Protein AF-A0A6J4RIV4-F1 (afdb_monomer)

Foldseek 3Di:
DDDDDDDDDDDDDDDDDDDDDDPPPPPPDDDDPPPVPPDPPDADWFQFPNRTDHDDWFAWDDPVCQVRCVVSVWGWDPQDPVRTTTID

Sequence (88 aa):
MRRRLRVLAVTASIFGAAPAVAPVADGFPLGGSAAEAHSCARGKHAVISGAHKCLARGQYCARAQERTYRVHGFTCSKRDVNGRYHLR

pLDDT: mean 74.04, std 20.12, range [38.16, 95.25]

Solvent-accessible surface area (backbone atoms only — not comparable to full-atom values): 6071 Å² total; per-residue (Å²): 132,87,85,88,83,84,89,78,86,83,82,88,83,83,88,79,86,85,80,88,76,75,86,73,74,88,72,70,80,75,70,80,79,72,68,76,72,73,70,41,94,63,58,45,62,44,70,58,95,87,39,84,43,60,47,44,72,69,38,82,34,59,76,93,49,39,69,62,37,43,78,7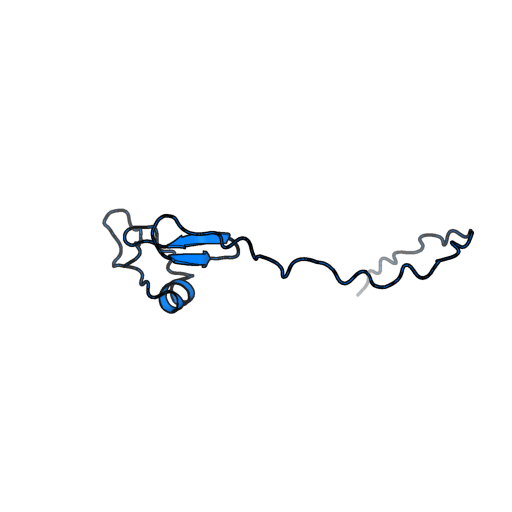4,71,29,41,64,47,73,69,47,99,87,70,46,30,24,26,76

Mean predicted aligned error: 17.24 Å

Structure (mmCIF, N/CA/C/O backbone):
data_AF-A0A6J4RIV4-F1
#
_entry.id   AF-A0A6J4RIV4-F1
#
loop_
_atom_site.group_PDB
_atom_site.id
_atom_site.type_symbol
_atom_site.label_atom_id
_atom_site.label_alt_id
_atom_site.label_comp_id
_atom_site.label_asym_id
_atom_site.label_entity_id
_atom_site.label_seq_id
_atom_site.pdbx_PDB_ins_code
_atom_site.Cartn_x
_atom_site.Cartn_y
_atom_site.Cartn_z
_atom_site.occupancy
_atom_site.B_iso_or_equiv
_atom_site.auth_seq_id
_atom_site.auth_comp_id
_atom_site.auth_asym_id
_atom_site.auth_atom_id
_atom_site.pdbx_PDB_model_num
ATOM 1 N N . MET A 1 1 ? 24.387 37.093 22.544 1.00 38.16 1 MET A N 1
ATOM 2 C CA . MET A 1 1 ? 25.839 37.333 22.701 1.00 38.16 1 MET A CA 1
ATOM 3 C C . MET A 1 1 ? 26.559 35.993 22.834 1.00 38.16 1 MET A C 1
ATOM 5 O O . MET A 1 1 ? 26.169 35.230 23.695 1.00 38.16 1 MET A O 1
ATOM 9 N N . ARG A 1 2 ? 27.582 35.752 21.991 1.00 48.03 2 ARG A N 1
ATOM 10 C CA . ARG A 1 2 ? 28.756 34.858 22.175 1.00 48.03 2 ARG A CA 1
ATOM 11 C C . ARG A 1 2 ? 28.455 33.393 22.578 1.00 48.03 2 ARG A C 1
ATOM 13 O O . ARG A 1 2 ? 28.131 33.113 23.717 1.00 48.03 2 ARG A O 1
ATOM 20 N N . ARG A 1 3 ? 28.737 32.411 21.717 1.00 50.69 3 ARG A N 1
ATOM 21 C CA . ARG A 1 3 ? 30.088 31.821 21.681 1.00 50.69 3 ARG A CA 1
ATOM 22 C C . ARG A 1 3 ? 30.368 31.110 20.357 1.00 50.69 3 ARG A C 1
ATOM 24 O O . ARG A 1 3 ? 29.587 30.301 19.881 1.00 50.69 3 ARG A O 1
ATOM 31 N N . ARG A 1 4 ? 31.525 31.454 19.798 1.00 63.53 4 ARG A N 1
ATOM 32 C CA . ARG A 1 4 ? 32.139 30.886 18.600 1.00 63.53 4 ARG A CA 1
ATOM 33 C C . ARG A 1 4 ? 32.889 29.615 18.990 1.00 63.53 4 ARG A C 1
ATOM 35 O O . ARG A 1 4 ? 33.647 29.673 19.953 1.00 63.53 4 ARG A O 1
ATOM 42 N N . LEU A 1 5 ? 32.779 28.551 18.202 1.00 56.41 5 LEU A N 1
ATOM 43 C CA . LEU A 1 5 ? 33.789 27.494 18.157 1.00 56.41 5 LEU A CA 1
ATOM 44 C C . LEU A 1 5 ? 34.204 27.305 16.700 1.00 56.41 5 LEU A C 1
ATOM 46 O O . LEU A 1 5 ? 33.431 26.880 15.848 1.00 56.41 5 LEU A O 1
ATOM 50 N N . ARG A 1 6 ? 35.423 27.775 16.435 1.00 51.97 6 ARG A N 1
ATOM 51 C CA . ARG A 1 6 ? 36.145 27.685 15.170 1.00 51.97 6 ARG A CA 1
ATOM 52 C C . ARG A 1 6 ? 36.660 26.254 15.046 1.00 51.97 6 ARG A C 1
ATOM 54 O O . ARG A 1 6 ? 37.419 25.832 15.913 1.00 51.97 6 ARG A O 1
ATOM 61 N N . VAL A 1 7 ? 36.279 25.537 13.995 1.00 51.31 7 VAL A N 1
ATOM 62 C CA . VAL A 1 7 ? 36.927 24.270 13.633 1.00 51.31 7 VAL A CA 1
ATOM 63 C C . VAL A 1 7 ? 38.018 24.606 12.624 1.00 51.31 7 VAL A C 1
ATOM 65 O O . VAL A 1 7 ? 37.740 25.081 11.525 1.00 51.31 7 VAL A O 1
ATOM 68 N N . LEU A 1 8 ? 39.261 24.462 13.073 1.00 49.16 8 LEU A N 1
ATOM 69 C CA . LEU A 1 8 ? 40.486 24.732 12.333 1.00 49.16 8 LEU A CA 1
ATOM 70 C C . LEU A 1 8 ? 41.098 23.404 11.876 1.00 49.16 8 LEU A C 1
ATOM 72 O O . LEU A 1 8 ? 41.238 22.491 12.680 1.00 49.16 8 LEU A O 1
ATOM 76 N N . ALA A 1 9 ? 41.513 23.406 10.609 1.00 46.06 9 ALA A N 1
ATOM 77 C CA . ALA A 1 9 ? 42.617 22.656 10.016 1.00 46.06 9 ALA A CA 1
ATOM 78 C C . ALA A 1 9 ? 42.568 21.116 10.044 1.00 46.06 9 ALA A C 1
ATOM 80 O O . ALA A 1 9 ? 42.868 20.478 11.047 1.00 46.06 9 ALA A O 1
ATOM 81 N N . VAL A 1 10 ? 42.378 20.531 8.857 1.00 51.97 10 VAL A N 1
ATOM 82 C CA . VAL A 1 10 ? 43.032 19.267 8.502 1.00 51.97 10 VAL A CA 1
ATOM 83 C C . VAL A 1 10 ? 43.945 19.533 7.309 1.00 51.97 10 VAL A C 1
ATOM 85 O O . VAL A 1 10 ? 43.567 20.167 6.326 1.00 51.97 10 VAL A O 1
ATOM 88 N N . THR A 1 11 ? 45.188 19.125 7.503 1.00 56.44 11 THR A N 1
ATOM 89 C CA . THR A 1 11 ? 46.391 19.355 6.712 1.00 56.44 11 THR A CA 1
ATOM 90 C C . THR A 1 11 ? 46.321 18.740 5.319 1.00 56.44 11 THR A C 1
ATOM 92 O O . THR A 1 11 ? 45.941 17.584 5.163 1.00 56.44 11 THR A O 1
ATOM 95 N N . ALA A 1 12 ? 46.751 19.517 4.324 1.00 52.28 12 ALA A N 1
ATOM 96 C CA . ALA A 1 12 ? 46.986 19.072 2.959 1.00 52.28 12 ALA A CA 1
ATOM 97 C C . ALA A 1 12 ? 48.162 18.083 2.909 1.00 52.28 12 ALA A C 1
ATOM 99 O O . ALA A 1 12 ? 49.264 18.402 3.358 1.00 52.28 12 ALA A O 1
ATOM 100 N N . SER A 1 13 ? 47.930 16.902 2.340 1.00 55.41 13 SER A N 1
ATOM 101 C CA . SER A 1 13 ? 48.975 15.935 1.996 1.00 55.41 13 SER A CA 1
ATOM 102 C C . SER A 1 13 ? 49.298 16.037 0.504 1.00 55.41 13 SER A C 1
ATOM 104 O O . SER A 1 13 ? 48.401 16.103 -0.333 1.00 55.41 13 SER A O 1
ATOM 106 N N . ILE A 1 14 ? 50.595 16.092 0.203 1.00 64.56 14 ILE A N 1
ATOM 107 C CA . ILE A 1 14 ? 51.211 16.212 -1.127 1.00 64.56 14 ILE A CA 1
ATOM 108 C C . ILE A 1 14 ? 51.668 14.809 -1.586 1.00 64.56 14 ILE A C 1
ATOM 110 O O . ILE A 1 14 ? 51.919 13.960 -0.734 1.00 64.56 14 ILE A O 1
ATOM 114 N N . PHE A 1 15 ? 51.877 14.650 -2.904 1.00 49.38 15 PHE A N 1
ATOM 115 C CA . PHE A 1 15 ? 52.432 13.512 -3.677 1.00 49.38 15 PHE A CA 1
ATOM 116 C C . PHE A 1 15 ? 51.392 12.469 -4.119 1.00 49.38 15 PHE A C 1
ATOM 118 O O . PHE A 1 15 ? 50.595 12.013 -3.318 1.00 49.38 15 PHE A O 1
ATOM 125 N N . GLY A 1 16 ? 51.329 12.005 -5.370 1.00 45.06 16 GLY A N 1
ATOM 126 C CA . GLY A 1 16 ? 52.175 12.167 -6.553 1.00 45.06 16 GLY A CA 1
ATOM 127 C C . GLY A 1 16 ? 51.836 11.057 -7.572 1.00 45.06 16 GLY A C 1
ATOM 128 O O . GLY A 1 16 ? 51.148 10.103 -7.226 1.00 45.06 16 GLY A 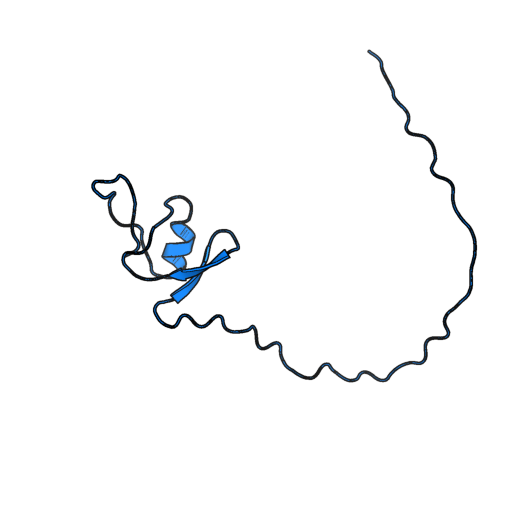O 1
ATOM 129 N N . ALA A 1 17 ? 52.383 11.183 -8.785 1.00 49.50 17 ALA A N 1
ATOM 130 C CA . ALA A 1 17 ? 52.435 10.200 -9.881 1.00 49.50 17 ALA A CA 1
ATOM 131 C C . ALA A 1 17 ? 51.177 10.003 -10.762 1.00 49.50 17 ALA A C 1
ATOM 133 O O . ALA A 1 17 ? 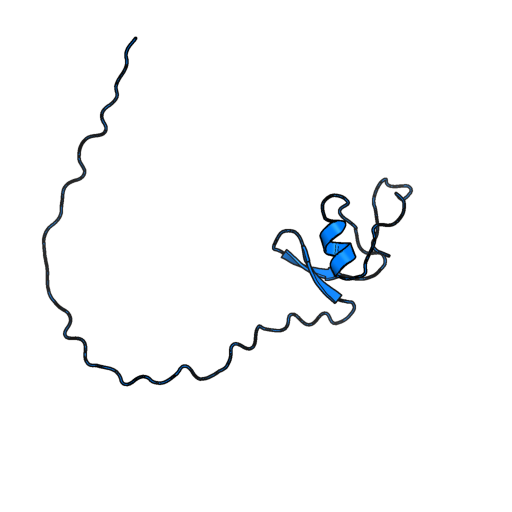50.085 9.662 -10.321 1.00 49.50 17 ALA A O 1
ATOM 134 N N . ALA A 1 18 ? 51.397 10.220 -12.061 1.00 52.84 18 ALA A N 1
ATOM 135 C CA . ALA A 1 18 ? 50.431 10.153 -13.149 1.00 52.84 18 ALA A CA 1
ATOM 136 C C . ALA A 1 18 ? 50.130 8.710 -13.595 1.00 52.84 18 ALA A C 1
ATOM 138 O O . ALA A 1 18 ? 51.059 7.909 -13.703 1.00 52.84 18 ALA A O 1
ATOM 139 N N . PRO A 1 19 ? 48.885 8.400 -13.992 1.00 47.34 19 PRO A N 1
ATOM 140 C CA . PRO A 1 19 ? 48.606 7.290 -14.887 1.00 47.34 19 PRO A CA 1
ATOM 141 C C . PRO A 1 19 ? 48.499 7.791 -16.337 1.00 47.34 19 PRO A C 1
ATOM 143 O O . PRO A 1 19 ? 47.686 8.656 -16.660 1.00 47.34 19 PRO A O 1
ATOM 146 N N . ALA A 1 20 ? 49.326 7.231 -17.222 1.00 54.12 20 ALA A N 1
ATOM 147 C CA . ALA A 1 20 ? 49.138 7.321 -18.664 1.00 54.12 20 ALA A CA 1
ATOM 148 C C . ALA A 1 20 ? 47.847 6.574 -19.034 1.00 54.12 20 ALA A C 1
ATOM 150 O O . ALA A 1 20 ? 47.771 5.354 -18.887 1.00 54.12 20 ALA A O 1
ATOM 151 N N . VAL A 1 21 ? 46.825 7.304 -19.481 1.00 53.12 21 VAL A N 1
ATOM 152 C CA . VAL A 1 21 ? 45.569 6.710 -19.947 1.00 53.12 21 VAL A CA 1
ATOM 153 C C . VAL A 1 21 ? 45.680 6.455 -21.448 1.00 53.12 21 VAL A C 1
ATOM 155 O O . VAL A 1 21 ? 45.784 7.379 -22.250 1.00 53.12 21 VAL A O 1
ATOM 158 N N . ALA A 1 22 ? 45.711 5.183 -21.837 1.00 55.09 22 ALA A N 1
ATOM 159 C CA . ALA A 1 22 ? 45.440 4.795 -23.213 1.00 55.09 22 ALA A CA 1
ATOM 160 C C . ALA A 1 22 ? 43.949 5.058 -23.502 1.00 55.09 22 ALA A C 1
ATOM 162 O O . ALA A 1 22 ? 43.120 4.737 -22.644 1.00 55.09 22 ALA A O 1
ATO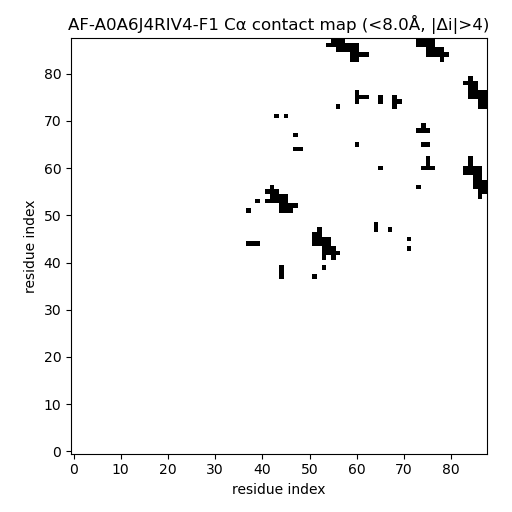M 163 N N . PRO A 1 23 ? 43.566 5.604 -24.671 1.00 46.66 23 PRO A N 1
ATOM 164 C CA . PRO A 1 23 ? 42.172 5.593 -25.082 1.00 46.66 23 PRO A CA 1
ATOM 165 C C . PRO A 1 23 ? 41.791 4.142 -25.391 1.00 46.66 23 PRO A C 1
ATOM 167 O O . PRO A 1 23 ? 42.068 3.622 -26.472 1.00 46.66 23 PRO A O 1
ATOM 170 N N . VAL A 1 24 ? 41.190 3.460 -24.416 1.00 52.19 24 VAL A N 1
ATOM 171 C CA . VAL A 1 24 ? 40.395 2.272 -24.711 1.00 52.19 24 VAL A CA 1
ATOM 172 C C . VAL A 1 24 ? 39.228 2.752 -25.557 1.00 52.19 24 VAL A C 1
ATOM 174 O O . VAL A 1 24 ? 38.419 3.563 -25.115 1.00 52.19 24 VAL A O 1
ATOM 177 N N . ALA A 1 25 ? 39.228 2.325 -26.818 1.00 52.66 25 ALA A N 1
ATOM 178 C CA . ALA A 1 25 ? 38.144 2.566 -27.746 1.00 52.66 25 ALA A CA 1
ATOM 179 C 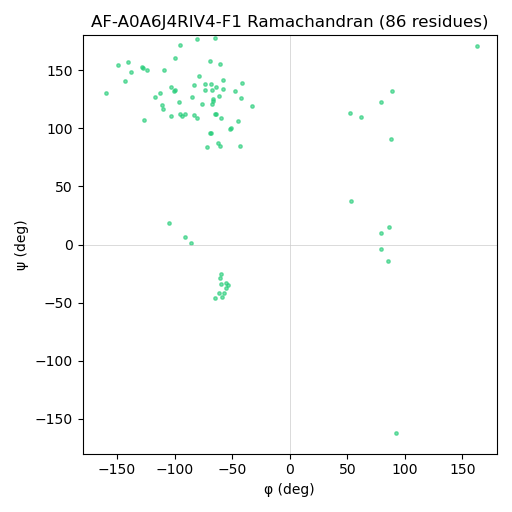C . ALA A 1 25 ? 36.815 2.227 -27.065 1.00 52.66 25 ALA A C 1
ATOM 181 O O . ALA A 1 25 ? 36.697 1.164 -26.451 1.00 52.66 25 ALA A O 1
ATOM 182 N N . ASP A 1 26 ? 35.862 3.150 -27.183 1.00 48.25 26 ASP A N 1
ATOM 183 C CA . ASP A 1 26 ? 34.447 3.020 -26.860 1.00 48.25 26 ASP A CA 1
ATOM 184 C C . ASP A 1 26 ? 33.878 1.684 -27.362 1.00 48.25 26 ASP A C 1
ATOM 186 O O . ASP A 1 26 ? 33.274 1.567 -28.429 1.00 48.25 26 ASP A O 1
ATOM 190 N N . GLY A 1 27 ? 34.055 0.645 -26.552 1.00 49.50 27 GLY A N 1
ATOM 191 C CA . GLY A 1 27 ? 33.194 -0.516 -26.534 1.00 49.50 27 GLY A CA 1
ATOM 192 C C . GLY A 1 27 ? 31.892 -0.072 -25.896 1.00 49.50 27 GLY A C 1
ATOM 193 O O . GLY A 1 27 ? 31.720 -0.198 -24.686 1.00 49.50 27 GLY A O 1
ATOM 194 N N . PHE A 1 28 ? 31.020 0.507 -26.721 1.00 49.19 28 PHE A N 1
ATOM 195 C CA . PHE A 1 28 ? 29.611 0.766 -26.442 1.00 49.19 28 PHE A CA 1
ATOM 196 C C . PHE A 1 28 ? 29.071 -0.345 -25.527 1.00 49.19 28 PHE A C 1
ATOM 198 O O . PHE A 1 28 ? 29.152 -1.513 -25.926 1.00 49.19 28 PHE A O 1
ATOM 205 N N . PRO A 1 29 ? 28.580 -0.052 -24.306 1.00 50.06 29 PRO A N 1
ATOM 206 C CA . PRO A 1 29 ? 28.056 -1.101 -23.456 1.00 50.06 29 PRO A CA 1
ATOM 207 C C . PRO A 1 29 ? 26.897 -1.790 -24.174 1.00 50.06 29 PRO A C 1
ATOM 2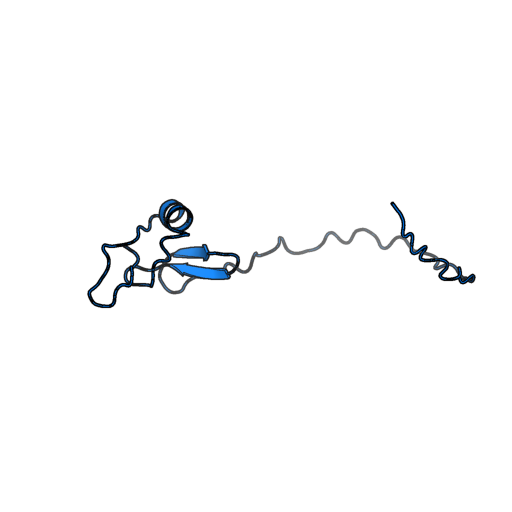09 O O . PRO A 1 29 ? 25.817 -1.240 -24.393 1.00 50.06 29 PRO A O 1
ATOM 212 N N . LEU A 1 30 ? 27.209 -3.021 -24.568 1.00 51.59 30 LEU A N 1
ATOM 213 C CA . LEU A 1 30 ? 26.303 -4.115 -24.827 1.00 51.59 30 LEU A CA 1
ATOM 214 C C . LEU A 1 30 ? 25.218 -4.144 -23.755 1.00 51.59 30 LEU A C 1
ATOM 216 O O . LEU A 1 30 ? 25.495 -4.022 -22.564 1.00 51.59 30 LEU A O 1
ATOM 220 N N . G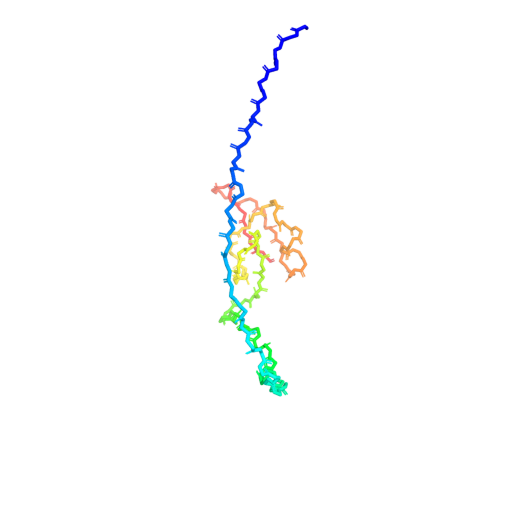LY A 1 31 ? 23.997 -4.408 -24.202 1.00 51.28 31 GLY A N 1
ATOM 221 C CA . GLY A 1 31 ? 22.884 -4.696 -23.318 1.00 51.28 31 GLY A CA 1
ATOM 222 C C . GLY A 1 31 ? 22.181 -3.423 -22.900 1.00 51.28 31 GLY A C 1
ATOM 223 O O . GLY A 1 31 ? 22.486 -2.835 -21.865 1.00 51.28 31 GLY A O 1
ATOM 224 N N . GLY A 1 32 ? 21.164 -3.047 -23.682 1.00 47.56 32 GLY A N 1
ATOM 225 C CA . GLY A 1 32 ? 20.074 -2.250 -23.142 1.00 47.56 32 GLY A CA 1
ATOM 226 C C . GLY A 1 32 ? 19.724 -2.827 -21.780 1.00 47.56 32 GLY A C 1
ATOM 227 O O . GLY A 1 32 ? 19.567 -4.043 -21.664 1.00 47.56 32 GLY A O 1
ATOM 228 N N . SER A 1 33 ? 19.727 -1.974 -20.757 1.00 46.59 33 SER A N 1
ATOM 229 C CA . SER A 1 33 ? 19.379 -2.366 -19.405 1.00 46.59 33 SER A CA 1
ATOM 230 C C . SER A 1 33 ? 18.034 -3.065 -19.485 1.00 46.59 33 SER A C 1
ATOM 232 O O . SER A 1 33 ? 16.986 -2.424 -19.584 1.00 46.59 33 SER A O 1
ATOM 234 N N . ALA A 1 34 ? 18.067 -4.395 -19.477 1.00 51.03 34 ALA A N 1
ATOM 235 C CA . ALA A 1 34 ? 16.953 -5.186 -19.043 1.00 51.03 34 ALA A CA 1
ATOM 236 C C . ALA A 1 34 ? 16.812 -4.763 -17.589 1.00 51.03 34 ALA A C 1
ATOM 238 O O . ALA A 1 34 ? 17.459 -5.314 -16.705 1.00 51.03 34 ALA A O 1
ATOM 239 N N . ALA A 1 35 ? 16.052 -3.688 -17.360 1.00 52.38 35 ALA A N 1
ATOM 240 C CA . ALA A 1 35 ? 15.382 -3.486 -16.102 1.00 52.38 35 ALA A CA 1
ATOM 241 C C . ALA A 1 35 ? 14.793 -4.856 -15.822 1.00 52.38 35 ALA A C 1
ATOM 243 O O . ALA A 1 35 ? 13.929 -5.292 -16.586 1.00 52.38 35 ALA A O 1
ATOM 244 N N . GLU A 1 36 ? 15.383 -5.583 -14.869 1.00 49.44 36 GLU A N 1
ATOM 245 C CA . GLU A 1 36 ? 14.871 -6.861 -14.419 1.00 49.44 36 GLU A CA 1
ATOM 246 C C . GLU A 1 36 ? 13.420 -6.571 -14.106 1.00 49.44 36 GLU A C 1
ATOM 248 O O . GLU A 1 36 ? 13.088 -5.883 -13.136 1.00 49.44 36 GLU A O 1
ATOM 253 N N . ALA A 1 37 ? 12.556 -6.940 -15.050 1.00 56.44 37 ALA A N 1
ATOM 254 C CA . ALA A 1 37 ? 11.151 -6.685 -14.945 1.00 56.44 37 ALA A CA 1
ATOM 255 C C . ALA A 1 37 ? 10.773 -7.601 -13.804 1.00 56.44 37 ALA A C 1
ATOM 257 O O . ALA A 1 37 ? 10.664 -8.811 -14.004 1.00 56.44 37 ALA A O 1
ATOM 258 N N . HIS A 1 38 ? 10.716 -7.044 -12.592 1.00 62.97 38 HIS A N 1
ATOM 259 C CA . HIS A 1 38 ? 10.277 -7.728 -11.394 1.00 62.97 38 HIS A CA 1
ATOM 260 C C . HIS A 1 38 ? 8.837 -8.140 -11.666 1.00 62.97 38 HIS A C 1
ATOM 262 O O . HIS A 1 38 ? 7.873 -7.414 -11.418 1.00 62.97 38 HIS A O 1
ATOM 268 N N . SER A 1 39 ? 8.730 -9.290 -12.313 1.00 72.06 39 SER A N 1
ATOM 269 C CA . SER A 1 39 ? 7.523 -9.761 -12.942 1.00 72.06 39 SER A CA 1
ATOM 270 C C . SER A 1 39 ? 6.739 -10.408 -11.833 1.00 72.06 39 SER A C 1
ATOM 272 O O . SER A 1 39 ? 7.142 -11.410 -11.246 1.00 72.06 39 SER A O 1
ATOM 274 N N . CYS A 1 40 ? 5.631 -9.781 -11.480 1.00 81.25 40 CYS A N 1
ATOM 275 C CA . CYS A 1 40 ? 4.736 -10.355 -10.505 1.00 81.25 40 CYS A CA 1
ATOM 276 C C . CYS A 1 40 ? 4.107 -11.606 -11.108 1.00 81.25 40 CYS A C 1
ATOM 278 O O . CYS A 1 40 ? 3.412 -11.509 -12.114 1.00 81.25 40 CYS A O 1
ATOM 280 N N . ALA A 1 41 ? 4.300 -12.765 -10.471 1.00 82.06 41 ALA A N 1
ATOM 281 C CA . ALA A 1 41 ? 3.627 -13.999 -10.882 1.00 82.06 41 ALA A CA 1
ATOM 282 C C . ALA A 1 41 ? 2.098 -13.819 -10.924 1.00 82.06 41 ALA A C 1
ATOM 284 O O . ALA A 1 41 ? 1.410 -14.40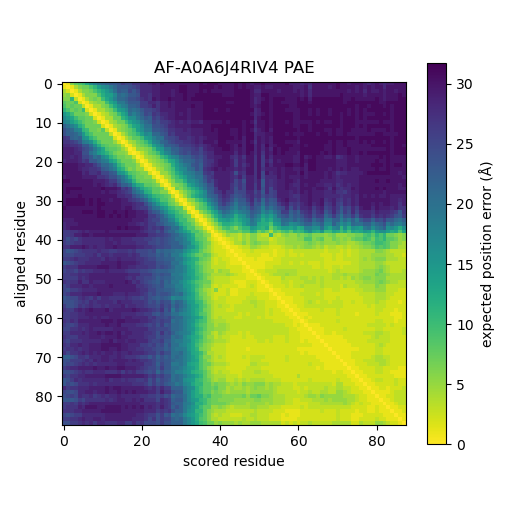6 -11.755 1.00 82.06 41 ALA A O 1
ATOM 285 N N . ARG A 1 42 ? 1.559 -12.985 -10.022 1.00 79.94 42 ARG A N 1
ATOM 286 C CA . ARG A 1 42 ? 0.157 -12.558 -10.001 1.00 79.94 42 ARG A CA 1
ATOM 287 C C . ARG A 1 42 ? 0.066 -11.100 -9.555 1.00 79.94 42 ARG A C 1
ATOM 289 O O . ARG A 1 42 ? 0.748 -10.694 -8.614 1.00 79.94 42 ARG A O 1
ATOM 296 N N . GLY A 1 43 ? -0.824 -10.339 -10.187 1.00 86.25 43 GLY A N 1
ATOM 297 C CA . GLY A 1 43 ? -1.071 -8.936 -9.850 1.00 86.25 43 GLY A CA 1
ATOM 298 C C . GLY A 1 43 ? -0.223 -7.951 -10.657 1.00 86.25 43 GLY A C 1
ATOM 299 O O . GLY A 1 43 ? 0.303 -8.291 -11.713 1.00 86.25 43 GLY A O 1
ATOM 300 N N . LYS A 1 44 ? -0.124 -6.711 -10.172 1.00 89.38 44 LYS A N 1
ATOM 301 C CA . LYS A 1 44 ? 0.579 -5.614 -10.852 1.00 89.38 44 LYS A CA 1
ATOM 302 C C . LYS A 1 44 ? 1.817 -5.202 -10.067 1.00 89.38 44 LYS A C 1
ATOM 304 O O . LYS A 1 44 ? 1.724 -4.936 -8.870 1.00 89.38 44 LYS A O 1
ATOM 309 N N . HIS A 1 45 ? 2.957 -5.109 -10.741 1.00 90.75 45 HIS A N 1
ATOM 310 C CA . HIS A 1 45 ? 4.168 -4.545 -10.149 1.00 90.75 45 HIS A CA 1
ATOM 311 C C . HIS A 1 45 ? 3.994 -3.045 -9.892 1.00 90.75 45 HIS A C 1
ATOM 313 O O . HIS A 1 45 ? 3.495 -2.308 -10.744 1.00 90.75 45 HIS A O 1
ATOM 319 N N . ALA A 1 46 ? 4.370 -2.608 -8.695 1.00 89.50 46 ALA A N 1
ATOM 320 C CA . ALA A 1 46 ? 4.377 -1.211 -8.298 1.00 89.50 46 ALA A CA 1
ATOM 321 C C . ALA A 1 46 ? 5.492 -0.951 -7.287 1.00 89.50 46 ALA A C 1
ATOM 323 O O . ALA A 1 46 ? 5.881 -1.834 -6.521 1.00 89.50 46 ALA A O 1
ATOM 324 N N . VAL A 1 47 ? 5.959 0.291 -7.231 1.00 89.75 47 VAL A N 1
ATOM 325 C CA . VAL A 1 47 ? 6.899 0.737 -6.202 1.00 89.75 47 VAL A CA 1
ATOM 326 C C . VAL A 1 47 ? 6.128 1.544 -5.166 1.00 89.75 47 VAL A C 1
ATOM 328 O O . VAL A 1 47 ? 5.644 2.638 -5.447 1.00 89.75 47 VAL A O 1
ATOM 331 N N . ILE A 1 48 ? 5.986 0.995 -3.961 1.00 89.12 48 ILE A N 1
ATOM 332 C CA . ILE A 1 48 ? 5.264 1.635 -2.857 1.00 89.12 48 ILE A CA 1
ATOM 333 C C . ILE A 1 48 ? 6.272 2.030 -1.788 1.00 89.12 48 ILE A C 1
ATOM 335 O O . ILE A 1 48 ? 6.951 1.168 -1.233 1.00 89.12 48 ILE A O 1
ATOM 339 N N . SER A 1 49 ? 6.358 3.326 -1.482 1.00 88.00 49 SER A N 1
ATOM 340 C CA . SER A 1 49 ? 7.349 3.864 -0.535 1.00 88.00 49 SER A CA 1
ATOM 341 C C . SER A 1 49 ? 8.794 3.449 -0.873 1.00 88.00 49 SER A C 1
ATOM 343 O O . SER A 1 49 ? 9.561 3.117 0.022 1.00 88.00 49 SER A O 1
ATOM 345 N N . GLY A 1 50 ? 9.151 3.391 -2.161 1.00 87.00 50 GLY A N 1
ATOM 346 C CA . GLY A 1 50 ? 10.485 2.962 -2.609 1.00 87.00 50 GLY A CA 1
ATOM 347 C C . GLY A 1 50 ? 10.718 1.446 -2.624 1.00 87.00 50 GLY A C 1
ATOM 348 O O . GLY A 1 50 ? 11.760 1.007 -3.089 1.00 87.00 50 GLY A O 1
ATOM 349 N N . ALA A 1 51 ? 9.757 0.631 -2.175 1.00 87.94 51 ALA A N 1
ATOM 350 C CA . ALA A 1 51 ? 9.863 -0.826 -2.214 1.00 87.94 51 ALA A CA 1
ATOM 351 C C . ALA A 1 51 ? 9.087 -1.420 -3.398 1.00 87.94 51 ALA A C 1
ATOM 353 O O . ALA A 1 51 ? 7.903 -1.120 -3.583 1.00 87.94 51 ALA A O 1
ATOM 354 N N . HIS A 1 52 ? 9.721 -2.320 -4.152 1.00 88.81 52 HIS A N 1
ATOM 355 C CA . HIS A 1 52 ? 9.062 -3.106 -5.195 1.00 88.81 52 HIS A CA 1
ATOM 356 C C . HIS A 1 52 ? 8.055 -4.078 -4.568 1.00 88.81 52 HIS A C 1
ATOM 358 O O . HIS A 1 52 ? 8.394 -4.876 -3.691 1.00 88.81 52 HIS A O 1
ATOM 364 N N . LYS A 1 53 ? 6.795 -3.998 -4.994 1.00 88.62 53 LYS A N 1
ATOM 365 C CA . LYS A 1 53 ? 5.698 -4.833 -4.501 1.00 88.62 53 LYS A CA 1
ATOM 366 C C . LYS A 1 53 ? 4.809 -5.293 -5.646 1.00 88.62 53 LYS A C 1
ATOM 368 O O . LYS A 1 53 ? 4.570 -4.570 -6.607 1.00 88.62 53 LYS A O 1
ATOM 373 N N . CYS A 1 54 ? 4.252 -6.485 -5.478 1.00 91.31 54 CYS A N 1
ATOM 374 C CA . CYS A 1 54 ? 3.198 -7.008 -6.333 1.00 91.31 54 CYS A CA 1
ATOM 375 C C . CYS A 1 54 ? 1.838 -6.726 -5.699 1.00 91.31 54 CYS A C 1
ATOM 377 O O . CYS A 1 54 ? 1.508 -7.251 -4.634 1.00 91.31 54 CYS A O 1
ATOM 379 N N . LEU A 1 55 ? 1.066 -5.854 -6.341 1.00 91.50 55 LEU A N 1
ATOM 380 C CA . LEU A 1 55 ? -0.263 -5.452 -5.909 1.00 91.50 55 LEU A CA 1
ATOM 381 C C . LEU A 1 55 ? -1.302 -6.445 -6.413 1.00 91.50 55 LEU A C 1
ATOM 383 O O . LEU A 1 55 ? -1.407 -6.706 -7.612 1.00 91.50 55 LEU A O 1
ATOM 387 N N . ALA A 1 56 ? -2.110 -6.950 -5.492 1.00 92.62 56 ALA A N 1
ATOM 388 C CA . ALA A 1 56 ? -3.253 -7.793 -5.787 1.00 92.62 56 ALA A CA 1
ATOM 389 C C . ALA A 1 56 ? -4.416 -7.422 -4.865 1.00 92.62 56 ALA A C 1
ATOM 391 O O . ALA A 1 56 ? -4.221 -6.871 -3.778 1.00 92.62 56 ALA A O 1
ATOM 392 N N . ARG A 1 57 ? -5.635 -7.746 -5.301 1.00 92.31 57 ARG A N 1
ATOM 393 C CA . ARG A 1 57 ? -6.843 -7.574 -4.487 1.00 92.31 57 ARG A CA 1
ATOM 394 C C . ARG A 1 57 ? -6.726 -8.363 -3.182 1.00 92.31 57 ARG A C 1
ATOM 396 O O . ARG A 1 57 ? -6.197 -9.470 -3.175 1.00 92.31 57 ARG A O 1
ATOM 403 N N . GLY A 1 58 ? -7.216 -7.786 -2.089 1.00 91.25 58 GLY A N 1
ATOM 404 C CA . GLY A 1 58 ? -7.168 -8.375 -0.747 1.00 91.25 58 GLY A CA 1
ATOM 405 C C . GLY A 1 58 ? -5.871 -8.112 0.026 1.00 91.25 58 GLY A C 1
ATOM 406 O O . GLY A 1 58 ? -5.862 -8.257 1.247 1.00 91.25 58 GLY A O 1
ATOM 407 N N . GLN A 1 59 ? -4.803 -7.651 -0.630 1.00 92.06 59 GLN A N 1
ATOM 408 C CA . GLN A 1 59 ? -3.559 -7.291 0.056 1.00 92.06 59 GLN A CA 1
ATOM 409 C C . GLN A 1 59 ? -3.732 -6.034 0.910 1.00 92.06 59 GLN A C 1
ATOM 411 O O . GLN A 1 59 ? -4.619 -5.223 0.661 1.00 92.06 59 GLN A O 1
ATOM 416 N N . TYR A 1 60 ? -2.868 -5.852 1.907 1.00 93.81 60 TYR A N 1
ATOM 417 C CA . TYR A 1 60 ? -2.912 -4.685 2.788 1.00 93.81 60 TYR A CA 1
ATOM 418 C C . TYR A 1 60 ? -2.787 -3.364 2.012 1.00 93.81 60 TYR A C 1
ATOM 420 O O . TYR A 1 60 ? -1.900 -3.198 1.174 1.00 93.81 60 TYR A O 1
ATOM 428 N N . CYS A 1 61 ? -3.652 -2.406 2.341 1.00 93.50 61 CYS A N 1
ATOM 429 C CA . CYS A 1 61 ? -3.665 -1.072 1.766 1.00 93.50 61 CYS A CA 1
ATOM 430 C C . CYS A 1 61 ? -3.213 -0.035 2.791 1.00 93.50 61 CYS A C 1
ATOM 432 O O . CYS A 1 61 ? -3.877 0.228 3.793 1.00 93.50 61 CYS A O 1
ATOM 434 N N . ALA A 1 62 ? -2.094 0.622 2.505 1.00 93.81 62 ALA A N 1
ATOM 435 C CA . ALA A 1 62 ? -1.667 1.788 3.264 1.00 93.81 62 ALA A CA 1
ATOM 436 C C . ALA A 1 62 ? -2.439 3.028 2.784 1.00 93.81 62 ALA A C 1
ATOM 438 O O . ALA A 1 62 ? -2.166 3.536 1.699 1.00 93.81 62 ALA A O 1
ATOM 439 N N . ARG A 1 63 ? -3.370 3.554 3.594 1.00 92.50 63 ARG A N 1
ATOM 440 C CA . ARG A 1 63 ? -4.164 4.754 3.242 1.00 92.50 63 ARG A CA 1
ATOM 441 C C . ARG A 1 63 ? -3.302 5.956 2.846 1.00 92.50 63 ARG A C 1
ATOM 443 O O . ARG A 1 63 ? -3.679 6.689 1.941 1.00 92.50 63 ARG A O 1
ATOM 450 N N . ALA A 1 64 ? -2.132 6.118 3.466 1.00 91.94 64 ALA A N 1
ATOM 451 C CA . ALA A 1 64 ? -1.179 7.174 3.121 1.00 91.94 64 ALA A CA 1
ATOM 452 C C . ALA A 1 64 ? -0.684 7.094 1.662 1.00 91.94 64 ALA A C 1
ATOM 454 O O . ALA A 1 64 ? -0.390 8.120 1.063 1.00 91.94 64 ALA A O 1
ATOM 455 N N . GLN A 1 65 ? -0.645 5.892 1.076 1.00 92.56 65 GLN A N 1
ATOM 456 C CA . GLN A 1 65 ? -0.188 5.640 -0.295 1.00 92.56 65 GLN A CA 1
ATOM 457 C C . GLN A 1 65 ? -1.342 5.368 -1.272 1.00 92.56 65 GLN A C 1
ATOM 459 O O . GLN A 1 65 ? -1.130 4.838 -2.362 1.00 92.56 65 GLN A O 1
ATOM 464 N N . GLU A 1 66 ? -2.576 5.741 -0.912 1.00 91.88 66 GLU A N 1
ATOM 465 C CA . GLU A 1 66 ? -3.763 5.515 -1.746 1.00 91.88 66 GLU A CA 1
ATOM 466 C C . GLU A 1 66 ? -3.617 6.102 -3.152 1.00 91.88 66 GLU A C 1
ATOM 468 O O . GLU A 1 66 ? -4.054 5.486 -4.122 1.00 91.88 66 GLU A O 1
ATOM 473 N N . ARG A 1 67 ? -2.975 7.268 -3.283 1.00 92.75 67 ARG A N 1
ATOM 474 C CA . ARG A 1 67 ? -2.730 7.885 -4.590 1.00 92.75 67 ARG A CA 1
ATOM 475 C C . ARG A 1 67 ? -1.919 6.962 -5.501 1.00 92.75 67 ARG A C 1
ATOM 477 O O . ARG A 1 67 ? -2.297 6.780 -6.653 1.00 92.75 67 ARG A O 1
ATOM 484 N N . THR A 1 68 ? -0.855 6.354 -4.983 1.00 92.31 68 THR A N 1
ATOM 485 C CA . THR A 1 68 ? -0.008 5.427 -5.742 1.00 92.31 68 THR A CA 1
ATOM 486 C C . THR A 1 68 ? -0.796 4.187 -6.141 1.00 92.31 68 THR A C 1
ATOM 488 O O . THR A 1 68 ? -0.799 3.814 -7.311 1.00 92.31 68 THR A O 1
ATOM 491 N N . TYR A 1 69 ? -1.557 3.595 -5.214 1.00 93.69 69 TYR A N 1
ATOM 492 C CA . TYR A 1 69 ? -2.429 2.462 -5.539 1.00 93.69 69 TYR A CA 1
ATOM 493 C C . TYR A 1 69 ? -3.436 2.808 -6.646 1.00 93.69 69 TYR A C 1
ATOM 495 O O . TYR A 1 69 ? -3.589 2.022 -7.583 1.00 93.69 69 TYR A O 1
ATOM 503 N N . ARG A 1 70 ? -4.038 4.007 -6.602 1.00 94.00 70 ARG A N 1
ATOM 504 C CA . ARG A 1 70 ? -4.993 4.490 -7.613 1.00 94.00 70 ARG A CA 1
ATOM 505 C C . ARG A 1 70 ? -4.381 4.604 -9.004 1.00 94.00 70 ARG A C 1
ATOM 507 O O . ARG A 1 70 ? -5.018 4.178 -9.962 1.00 94.00 70 ARG A O 1
ATOM 514 N N . VAL A 1 71 ? -3.147 5.099 -9.120 1.00 93.19 71 VAL A N 1
ATOM 515 C CA . VAL A 1 71 ? -2.414 5.144 -10.405 1.00 93.19 71 VAL A CA 1
ATOM 516 C C . VAL A 1 71 ? -2.242 3.739 -10.990 1.00 93.19 71 VAL A C 1
ATOM 518 O O . VAL A 1 71 ? -2.320 3.540 -12.199 1.00 93.19 71 VAL A O 1
ATOM 521 N N . HIS A 1 72 ? -2.084 2.734 -10.130 1.00 90.75 72 HIS A N 1
ATOM 522 C CA . HIS A 1 72 ? -1.996 1.337 -10.544 1.00 90.75 72 HIS A CA 1
ATOM 523 C C . HIS A 1 72 ? -3.363 0.648 -10.716 1.00 90.75 72 HIS A C 1
ATOM 525 O O . HIS A 1 72 ? -3.393 -0.517 -11.117 1.00 90.75 72 HIS A O 1
ATOM 531 N N . GLY A 1 73 ? -4.480 1.352 -10.516 1.00 92.75 73 GLY A N 1
ATOM 532 C CA . GLY A 1 73 ? -5.841 0.829 -10.682 1.00 92.75 73 GLY A CA 1
ATOM 533 C C . GLY A 1 73 ? -6.405 0.122 -9.449 1.00 92.75 73 GLY A C 1
ATOM 534 O O . GLY A 1 73 ? -7.402 -0.582 -9.566 1.00 92.75 73 GLY A O 1
ATOM 535 N N . PHE A 1 74 ? -5.780 0.301 -8.284 1.00 94.56 74 PHE A N 1
ATOM 536 C CA . PHE A 1 74 ? -6.254 -0.247 -7.018 1.00 94.56 74 PHE A CA 1
ATOM 537 C C . PHE A 1 74 ? -6.779 0.846 -6.095 1.00 94.56 74 PHE A C 1
ATOM 539 O O . PHE A 1 74 ? -6.291 1.977 -6.077 1.00 94.56 74 PHE A O 1
ATOM 546 N N . THR A 1 75 ? -7.743 0.491 -5.257 1.00 94.88 75 THR A N 1
ATOM 547 C CA . THR A 1 75 ? -8.270 1.387 -4.218 1.00 94.88 75 THR A CA 1
ATOM 548 C C . THR A 1 75 ? -8.232 0.713 -2.857 1.00 94.88 75 THR A C 1
ATOM 550 O O . THR A 1 75 ? -8.310 -0.508 -2.759 1.00 94.88 75 THR A O 1
ATOM 553 N N . CYS A 1 76 ? -8.109 1.493 -1.783 1.00 94.81 76 CYS A N 1
ATOM 554 C CA . CYS A 1 76 ? -8.298 0.936 -0.450 1.00 94.81 76 CYS A CA 1
ATOM 555 C C . CYS A 1 76 ? -9.793 0.677 -0.207 1.00 94.81 76 CYS A C 1
ATOM 557 O O . CYS A 1 76 ? -10.632 1.551 -0.423 1.00 94.81 76 CYS A O 1
ATOM 559 N N . SER A 1 77 ? -10.115 -0.504 0.307 1.00 95.19 77 SER A N 1
ATOM 560 C CA . SER A 1 77 ? -11.440 -0.901 0.766 1.00 95.19 77 SER A CA 1
ATOM 561 C C . SER A 1 77 ? -11.894 -0.072 1.967 1.00 95.19 77 SER A C 1
ATOM 563 O O . SER A 1 77 ? -11.147 0.734 2.523 1.00 95.19 77 SER A O 1
ATOM 565 N N . LYS A 1 78 ? -13.120 -0.332 2.432 1.00 94.19 78 LYS A N 1
ATOM 566 C CA . LYS A 1 78 ? -13.530 0.068 3.782 1.00 94.19 78 LYS A CA 1
ATOM 567 C C . LYS A 1 78 ? -12.638 -0.618 4.822 1.00 94.19 78 LYS A C 1
ATOM 569 O O . LYS A 1 78 ? -12.056 -1.668 4.538 1.00 94.19 78 LYS A O 1
ATOM 574 N N . ARG A 1 79 ? -12.546 0.006 5.997 1.00 94.69 79 ARG A N 1
ATOM 575 C CA . ARG A 1 79 ? -11.833 -0.539 7.151 1.00 94.69 79 ARG A CA 1
ATOM 576 C C . ARG A 1 79 ? -12.487 -1.862 7.570 1.00 94.69 79 ARG A C 1
ATOM 578 O O . ARG A 1 79 ? -13.710 -1.892 7.705 1.00 94.69 79 ARG A O 1
ATOM 585 N N . ASP A 1 80 ? -11.710 -2.932 7.708 1.00 92.88 80 ASP A N 1
ATOM 586 C CA . ASP A 1 80 ? -12.224 -4.225 8.177 1.00 92.88 80 ASP A CA 1
ATOM 587 C C . ASP A 1 80 ? -12.366 -4.257 9.711 1.00 92.88 80 ASP A C 1
ATOM 589 O O . ASP A 1 80 ? -12.013 -3.297 10.401 1.00 92.88 80 ASP A O 1
ATOM 593 N N . VAL A 1 81 ? -12.880 -5.367 10.249 1.00 94.38 81 VAL A N 1
ATOM 594 C CA . VAL A 1 81 ? -13.130 -5.552 11.692 1.00 94.38 81 VAL A CA 1
ATOM 595 C C . VAL A 1 81 ? -11.866 -5.431 12.552 1.00 94.38 81 VAL A C 1
ATOM 597 O O . VAL A 1 81 ? -11.957 -5.039 13.709 1.00 94.38 81 VAL A O 1
ATOM 600 N N . ASN A 1 82 ? -10.684 -5.688 11.983 1.00 93.88 82 ASN A N 1
ATOM 601 C CA . ASN A 1 82 ? -9.388 -5.541 12.651 1.00 93.88 82 ASN A CA 1
ATOM 602 C C . ASN A 1 82 ? -8.771 -4.149 12.456 1.00 93.88 82 ASN A C 1
ATOM 604 O O . ASN A 1 82 ? -7.611 -3.921 12.802 1.00 93.88 82 ASN A O 1
ATOM 608 N N . GLY A 1 83 ? -9.505 -3.216 11.851 1.00 93.56 83 GLY A N 1
ATOM 609 C CA . GLY A 1 83 ? -9.045 -1.850 11.652 1.00 93.56 83 GLY A CA 1
ATOM 610 C C . GLY A 1 83 ? -8.083 -1.644 10.478 1.00 93.56 83 GLY A C 1
ATOM 611 O O . GLY A 1 83 ? -7.524 -0.550 10.357 1.00 93.56 83 GLY A O 1
ATOM 612 N N . ARG A 1 84 ? -7.876 -2.641 9.608 1.00 94.25 84 ARG A N 1
ATOM 613 C CA . ARG A 1 84 ? -6.972 -2.549 8.451 1.00 94.25 84 ARG A CA 1
ATOM 614 C C . ARG A 1 84 ? -7.755 -2.171 7.191 1.00 94.25 84 ARG A C 1
ATOM 616 O O . ARG A 1 84 ? -8.975 -2.036 7.182 1.00 94.25 84 ARG A O 1
ATOM 623 N N . TYR A 1 85 ? -7.025 -1.896 6.119 1.00 94.88 85 TYR A N 1
ATOM 624 C CA . TYR A 1 85 ? -7.591 -1.611 4.805 1.00 94.88 85 TYR A CA 1
ATOM 625 C C . TYR A 1 85 ? -6.981 -2.582 3.806 1.00 94.88 85 TYR A C 1
ATOM 627 O O . TYR A 1 85 ? -5.825 -2.977 3.962 1.00 94.88 85 TYR A O 1
ATOM 635 N N . HIS A 1 86 ? -7.730 -2.929 2.764 1.00 95.25 86 HIS A N 1
ATOM 636 C CA . HIS A 1 86 ? -7.309 -3.903 1.762 1.00 95.25 86 HIS A CA 1
ATOM 637 C C . HIS A 1 86 ? -7.445 -3.344 0.348 1.00 95.25 86 HIS A C 1
ATOM 639 O O . HIS A 1 86 ? -8.271 -2.474 0.104 1.00 95.25 86 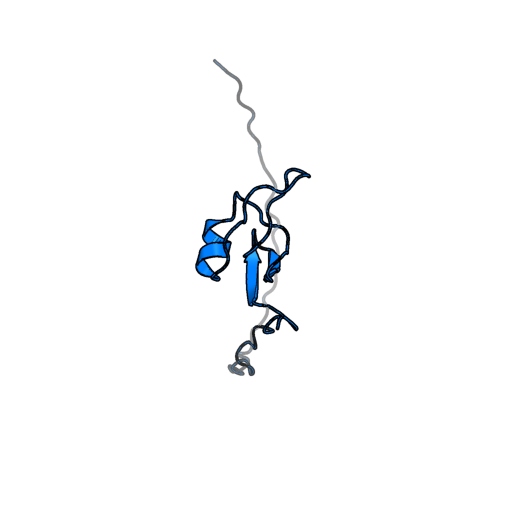HIS A O 1
ATOM 645 N N . LEU A 1 87 ? -6.637 -3.818 -0.594 1.00 94.69 87 LEU A N 1
ATOM 646 C CA . LEU A 1 87 ? -6.708 -3.395 -1.989 1.00 94.69 87 LEU A CA 1
ATOM 647 C C . LEU A 1 87 ? -7.932 -4.005 -2.687 1.00 94.69 87 LEU A C 1
ATOM 649 O O . LEU A 1 87 ? -8.234 -5.189 -2.513 1.00 94.69 87 LEU A O 1
ATOM 653 N N . ARG A 1 88 ? -8.606 -3.195 -3.502 1.00 91.94 88 ARG A N 1
ATOM 654 C CA . ARG A 1 88 ? -9.711 -3.556 -4.400 1.00 91.94 88 ARG A CA 1
ATOM 655 C C . ARG A 1 88 ? -9.407 -3.170 -5.832 1.00 91.94 88 ARG A C 1
ATOM 657 O O . ARG A 1 88 ? -8.732 -2.135 -6.009 1.00 91.94 88 ARG A O 1
#

Radius of gyration: 26.73 Å; Cα contacts (8 Å, |Δi|>4): 82; chains: 1; bounding box: 66×51×50 Å

Secondary structure (DSSP, 8-state):
----------PPPP----------------S---------SSSEEEEETTEEEEE-TTSB--GGGHHHHHHTT--B----TTS--BB-

Organism: NCBI:txid1162706